Protein AF-A0A151DY92-F1 (afdb_monomer_lite)

Foldseek 3Di:
DDDDPVVVVVVCVVCPVVQCVVQVCVLQVARDAFQDDDPDDDRSVRSLVVLVVVVVVVVDPLPAEDEDEDPDSPRCSSVVSCCVVRVSYNYDYD

Structure (mmCIF, N/CA/C/O backbone):
data_AF-A0A151DY92-F1
#
_entry.id   AF-A0A151DY92-F1
#
loop_
_atom_site.group_PDB
_atom_site.id
_atom_site.type_symbol
_atom_site.label_atom_id
_atom_site.label_alt_id
_atom_site.label_comp_id
_atom_site.label_asym_id
_atom_site.label_entity_id
_atom_site.label_seq_id
_atom_site.pdbx_PDB_ins_code
_atom_site.Cartn_x
_atom_site.Cartn_y
_atom_site.Cartn_z
_atom_site.occupancy
_atom_site.B_iso_or_equiv
_atom_site.auth_seq_id
_atom_site.auth_comp_id
_atom_site.auth_asym_id
_atom_site.auth_atom_id
_atom_site.pdbx_PDB_model_num
ATOM 1 N N . MET A 1 1 ? 5.594 -16.910 -22.116 1.00 44.62 1 MET A N 1
ATOM 2 C CA . MET A 1 1 ? 7.057 -16.785 -21.943 1.00 44.62 1 MET A CA 1
ATOM 3 C C . MET A 1 1 ? 7.302 -16.149 -20.590 1.00 44.62 1 MET A C 1
ATOM 5 O O . MET A 1 1 ? 6.564 -15.232 -20.255 1.00 44.62 1 MET A O 1
ATOM 9 N N . VAL A 1 2 ? 8.284 -16.630 -19.831 1.00 51.75 2 VAL A N 1
ATOM 10 C CA . VAL A 1 2 ? 8.826 -15.908 -18.672 1.00 51.75 2 VAL A CA 1
ATOM 11 C C . VAL A 1 2 ? 10.098 -15.231 -19.182 1.00 51.75 2 VAL A C 1
ATOM 13 O O . VAL A 1 2 ? 10.937 -15.920 -19.757 1.00 51.75 2 VAL A O 1
ATOM 16 N N . GLY A 1 3 ? 10.190 -13.901 -19.084 1.00 65.25 3 GLY A N 1
ATOM 17 C CA . GLY A 1 3 ? 11.428 -13.177 -19.412 1.00 65.25 3 GLY A CA 1
ATOM 18 C C . GLY A 1 3 ? 12.515 -13.494 -18.387 1.00 65.25 3 GLY A C 1
ATOM 19 O O . GLY A 1 3 ? 12.189 -13.932 -17.280 1.00 65.25 3 GLY A O 1
ATOM 20 N N . ASN A 1 4 ? 13.791 -13.300 -18.728 1.00 85.56 4 ASN A N 1
ATOM 21 C CA . ASN A 1 4 ? 14.841 -13.510 -17.731 1.00 85.56 4 ASN A CA 1
ATOM 22 C C . ASN A 1 4 ? 14.837 -12.370 -16.688 1.00 85.56 4 ASN A C 1
ATOM 24 O O . ASN A 1 4 ? 14.133 -11.367 -16.835 1.00 85.56 4 ASN A O 1
ATOM 28 N N . GLU A 1 5 ? 15.605 -12.525 -15.609 1.00 87.25 5 GLU A N 1
ATOM 29 C CA . GLU A 1 5 ? 15.648 -11.526 -14.534 1.00 87.25 5 GLU A CA 1
ATOM 30 C C . GLU A 1 5 ? 16.115 -10.146 -15.034 1.00 87.25 5 GLU A C 1
ATOM 32 O O . GLU A 1 5 ? 15.541 -9.125 -14.653 1.00 87.25 5 GLU A O 1
ATOM 37 N N . GLU A 1 6 ? 17.071 -10.099 -15.967 1.00 88.31 6 GLU A N 1
ATOM 38 C CA . GLU A 1 6 ? 17.520 -8.844 -16.572 1.00 88.31 6 GLU A CA 1
ATOM 39 C C . GLU A 1 6 ? 16.430 -8.161 -17.409 1.00 88.31 6 GLU A C 1
ATOM 41 O O . GLU A 1 6 ? 16.342 -6.937 -17.396 1.00 88.31 6 GLU A O 1
ATOM 46 N N . ASP A 1 7 ? 15.609 -8.913 -18.148 1.00 86.69 7 ASP A N 1
ATOM 47 C CA . ASP A 1 7 ? 14.501 -8.362 -18.940 1.00 86.69 7 ASP A CA 1
ATOM 48 C C . ASP A 1 7 ? 13.463 -7.696 -18.029 1.00 86.69 7 ASP A C 1
ATOM 50 O O . ASP A 1 7 ? 12.952 -6.614 -18.336 1.00 86.69 7 ASP A O 1
ATOM 54 N N . VAL A 1 8 ? 13.191 -8.317 -16.875 1.00 83.50 8 VAL A N 1
ATOM 55 C CA . VAL A 1 8 ? 12.308 -7.773 -15.836 1.00 83.50 8 VAL A CA 1
ATOM 56 C C . VAL A 1 8 ? 12.913 -6.508 -15.217 1.00 83.50 8 VAL A C 1
ATOM 58 O O . VAL A 1 8 ? 12.208 -5.503 -15.098 1.00 83.50 8 VAL A O 1
ATOM 61 N N . ILE A 1 9 ? 14.211 -6.508 -14.891 1.00 86.81 9 ILE A N 1
ATOM 62 C CA . ILE A 1 9 ? 14.926 -5.324 -14.379 1.00 86.81 9 ILE A CA 1
ATOM 63 C C . ILE A 1 9 ? 14.874 -4.177 -15.401 1.00 86.81 9 ILE A C 1
ATOM 65 O O . ILE A 1 9 ? 14.369 -3.100 -15.082 1.00 86.81 9 ILE A O 1
ATOM 69 N N .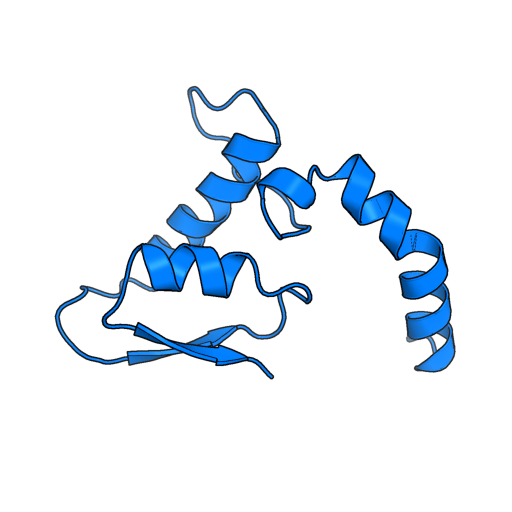 LYS A 1 10 ? 15.295 -4.419 -16.650 1.00 87.12 10 LYS A N 1
ATOM 70 C CA . LYS A 1 10 ? 15.317 -3.424 -17.741 1.00 87.12 10 LYS A CA 1
ATOM 71 C C . LYS A 1 10 ? 13.925 -2.860 -18.037 1.00 87.12 10 LYS A C 1
ATOM 73 O O . LYS A 1 10 ? 13.794 -1.669 -18.329 1.00 87.12 10 LYS A O 1
ATOM 78 N N . TYR A 1 11 ? 12.878 -3.689 -17.958 1.00 83.31 11 TYR A N 1
ATOM 79 C CA . TYR A 1 11 ? 11.491 -3.232 -18.064 1.00 83.31 11 TYR A CA 1
ATOM 80 C C . TYR A 1 11 ? 11.129 -2.273 -16.925 1.00 83.31 11 TYR A C 1
ATOM 82 O O . TYR A 1 11 ? 10.645 -1.166 -17.189 1.00 83.31 11 TYR A O 1
ATOM 90 N N . TYR A 1 12 ? 11.386 -2.668 -15.673 1.00 81.81 12 TYR A N 1
ATOM 91 C CA . TYR A 1 12 ? 11.047 -1.845 -14.518 1.00 81.81 12 TYR A CA 1
ATOM 92 C C . TYR A 1 12 ? 11.833 -0.536 -14.498 1.00 81.81 12 TYR A C 1
ATOM 94 O O . TYR A 1 12 ? 11.192 0.505 -14.405 1.00 81.81 12 TYR A O 1
ATOM 102 N N . GLU A 1 13 ? 13.161 -0.546 -14.646 1.00 84.94 13 GLU A N 1
ATOM 103 C CA . GLU A 1 13 ? 13.989 0.673 -14.651 1.00 84.94 13 GLU A CA 1
ATOM 104 C C . GLU A 1 13 ? 13.514 1.685 -15.702 1.00 84.94 13 GLU A C 1
ATOM 106 O O . GLU A 1 13 ? 13.262 2.850 -15.388 1.00 84.94 13 GLU A O 1
ATOM 111 N N . ARG A 1 14 ? 13.294 1.230 -16.943 1.00 85.50 14 ARG A N 1
ATOM 112 C CA . ARG A 1 14 ? 12.845 2.084 -18.055 1.00 85.50 14 ARG A CA 1
ATOM 113 C C . ARG A 1 14 ? 11.4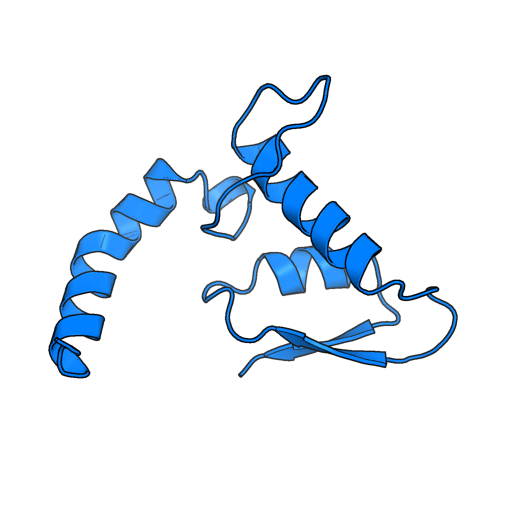55 2.689 -17.831 1.00 85.50 14 ARG A C 1
ATOM 115 O O . ARG A 1 14 ? 11.156 3.756 -18.377 1.00 85.50 14 ARG A O 1
ATOM 122 N N . PHE A 1 15 ? 10.593 2.010 -17.076 1.00 82.44 15 PHE A N 1
ATOM 123 C CA . PHE A 1 15 ? 9.222 2.446 -16.814 1.00 82.44 15 PHE A CA 1
ATOM 124 C C . PHE A 1 15 ? 9.056 3.161 -15.459 1.00 82.44 15 PHE A C 1
ATOM 126 O O . PHE A 1 15 ? 8.059 3.859 -15.275 1.00 82.44 15 PHE A O 1
ATOM 133 N N . TRP A 1 16 ? 10.013 3.041 -14.529 1.00 82.81 16 TRP A N 1
ATOM 134 C CA . TRP A 1 16 ? 9.802 3.326 -13.103 1.00 82.81 16 TRP A CA 1
ATOM 135 C C . TRP A 1 16 ? 9.360 4.759 -12.808 1.00 82.81 16 TRP A C 1
ATOM 137 O O . TRP A 1 16 ? 8.245 4.965 -12.334 1.00 82.81 16 TRP A O 1
ATOM 147 N N . THR A 1 17 ? 10.182 5.742 -13.178 1.00 82.12 17 THR A N 1
ATOM 148 C CA . THR A 1 17 ? 9.918 7.172 -12.936 1.00 82.12 17 THR A CA 1
ATOM 149 C C . THR A 1 17 ? 8.663 7.662 -13.658 1.00 82.12 17 THR A C 1
ATOM 151 O O . THR A 1 17 ? 7.990 8.588 -13.210 1.00 82.12 17 THR A O 1
ATOM 154 N N . ARG A 1 18 ? 8.301 7.017 -14.779 1.00 83.75 18 ARG A N 1
ATOM 155 C CA . ARG A 1 18 ? 7.036 7.293 -15.470 1.00 83.75 18 ARG A CA 1
ATOM 156 C C . ARG A 1 18 ? 5.873 6.748 -14.652 1.00 83.75 18 ARG A C 1
ATOM 158 O O . ARG A 1 18 ? 4.935 7.491 -14.401 1.00 83.75 18 ARG A O 1
ATOM 165 N N . ALA A 1 19 ? 5.936 5.498 -14.201 1.00 80.94 19 ALA A N 1
ATOM 166 C CA . ALA A 1 19 ? 4.901 4.927 -13.350 1.00 80.94 19 ALA A CA 1
ATOM 167 C C . ALA A 1 19 ? 4.689 5.771 -12.080 1.00 80.94 19 ALA A C 1
ATOM 169 O O . ALA A 1 19 ? 3.550 6.078 -11.753 1.00 80.94 19 ALA A O 1
ATOM 170 N N . GLU A 1 20 ? 5.759 6.214 -11.413 1.00 84.00 20 GLU A N 1
ATOM 171 C CA . GLU A 1 20 ? 5.663 7.058 -10.211 1.00 84.00 20 GLU A CA 1
ATOM 172 C C . GLU A 1 20 ? 4.886 8.360 -10.472 1.00 84.00 20 GLU A C 1
ATOM 174 O O . GLU A 1 20 ? 3.964 8.683 -9.723 1.00 84.00 20 GLU A O 1
ATOM 179 N N . PHE A 1 21 ? 5.182 9.051 -11.578 1.00 84.75 21 PHE A N 1
ATOM 180 C CA . PHE A 1 21 ? 4.466 10.262 -11.990 1.00 84.75 21 PHE A CA 1
ATOM 181 C C . PHE A 1 21 ? 3.008 9.994 -12.406 1.00 84.75 21 PHE A C 1
ATOM 183 O O . PHE A 1 21 ? 2.089 10.653 -11.925 1.00 84.75 21 PHE A O 1
ATOM 190 N N . TRP A 1 22 ? 2.775 9.017 -13.290 1.00 85.00 22 TRP A N 1
ATOM 191 C CA . TRP A 1 22 ? 1.443 8.723 -13.843 1.00 85.00 22 TRP A CA 1
ATOM 192 C C . TRP A 1 22 ? 0.462 8.139 -12.809 1.00 85.00 22 TRP A C 1
ATOM 194 O O . TRP A 1 22 ? -0.744 8.185 -13.042 1.00 85.00 22 TRP A O 1
ATOM 204 N N . TRP A 1 23 ? 0.955 7.598 -11.689 1.00 85.38 23 TRP A N 1
ATOM 205 C CA . TRP A 1 23 ? 0.138 6.984 -10.633 1.00 85.38 23 TRP A CA 1
ATOM 206 C C . TRP A 1 23 ? 0.049 7.812 -9.341 1.00 85.38 23 TRP A C 1
ATOM 208 O O . TRP A 1 23 ? -0.499 7.312 -8.360 1.00 85.38 23 TRP A O 1
ATOM 218 N N . GLU A 1 24 ? 0.536 9.060 -9.337 1.00 87.44 24 GLU A N 1
ATOM 219 C CA . GLU A 1 24 ? 0.566 9.945 -8.156 1.00 87.44 24 GLU A CA 1
ATOM 220 C C . GLU A 1 24 ? 1.292 9.318 -6.944 1.00 87.44 24 GLU A C 1
ATOM 222 O O . GLU A 1 2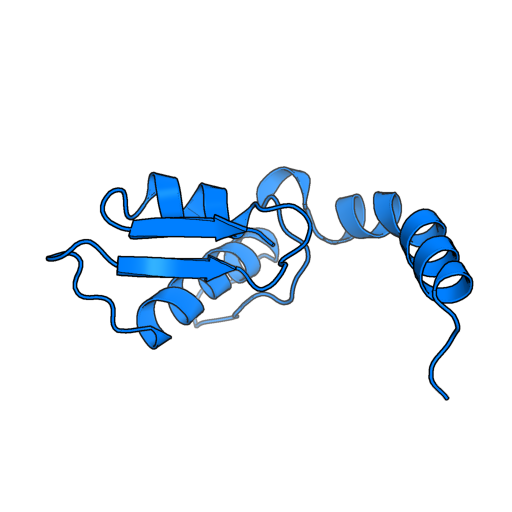4 ? 0.863 9.459 -5.794 1.00 87.44 24 GLU A O 1
ATOM 227 N N . ALA A 1 25 ? 2.393 8.596 -7.193 1.00 82.75 25 ALA A N 1
ATOM 228 C CA . ALA A 1 25 ? 3.129 7.864 -6.157 1.00 82.75 25 ALA A CA 1
ATOM 229 C C . ALA A 1 25 ? 3.756 8.784 -5.089 1.00 82.75 25 ALA A C 1
ATOM 231 O O . ALA A 1 25 ? 4.042 8.334 -3.983 1.00 82.75 25 ALA A O 1
ATOM 232 N N . ASP A 1 26 ? 3.908 10.076 -5.386 1.00 83.06 26 ASP A N 1
ATOM 233 C CA . ASP A 1 26 ? 4.268 11.135 -4.438 1.00 83.06 26 ASP A CA 1
ATOM 234 C C . ASP A 1 26 ? 3.200 11.361 -3.347 1.00 83.06 26 ASP A C 1
ATOM 236 O O . ASP A 1 26 ? 3.529 11.794 -2.243 1.00 83.06 26 ASP A O 1
ATOM 240 N N . LYS A 1 27 ? 1.931 11.037 -3.634 1.00 84.81 27 LYS A N 1
ATOM 241 C CA . LYS A 1 27 ? 0.764 11.271 -2.756 1.00 84.81 27 LYS A CA 1
ATOM 242 C C . LYS A 1 27 ? 0.253 9.993 -2.100 1.00 84.81 27 LYS A C 1
ATOM 244 O O . LYS A 1 27 ? -0.339 10.048 -1.024 1.00 84.81 27 LYS A O 1
ATOM 249 N N . THR A 1 28 ? 0.445 8.851 -2.757 1.00 82.62 28 THR A N 1
ATOM 250 C CA . THR A 1 28 ? -0.032 7.531 -2.309 1.00 82.62 28 THR A CA 1
ATOM 251 C C . THR A 1 28 ? 1.071 6.665 -1.700 1.00 82.62 28 THR A C 1
ATOM 253 O O . THR A 1 28 ? 0.771 5.724 -0.969 1.00 82.62 28 THR A O 1
ATOM 256 N N . LEU A 1 29 ? 2.340 6.957 -2.020 1.00 77.06 29 LEU A N 1
ATOM 257 C CA . LEU A 1 29 ? 3.517 6.118 -1.766 1.00 77.06 29 LEU A CA 1
ATOM 258 C C . LEU A 1 29 ? 3.457 4.714 -2.414 1.00 77.06 29 LEU A C 1
ATOM 260 O O . LEU A 1 29 ? 4.294 3.858 -2.110 1.00 77.06 29 LEU A O 1
ATOM 264 N N . THR A 1 30 ? 2.509 4.458 -3.328 1.00 77.69 30 THR A N 1
ATOM 265 C CA . THR A 1 30 ? 2.336 3.165 -4.016 1.00 77.69 30 THR A CA 1
ATOM 266 C C . THR A 1 30 ? 1.869 3.272 -5.465 1.00 77.69 30 THR A C 1
ATOM 268 O O . THR A 1 30 ? 1.329 4.279 -5.916 1.00 77.69 30 THR A O 1
ATOM 271 N N . ILE A 1 31 ? 2.071 2.174 -6.203 1.00 82.06 31 ILE A N 1
ATOM 272 C CA . ILE A 1 31 ? 1.637 2.000 -7.591 1.00 82.06 31 ILE A CA 1
ATOM 273 C C . ILE A 1 31 ? 0.823 0.709 -7.686 1.00 82.06 31 ILE A C 1
ATOM 275 O O . ILE A 1 31 ? 1.369 -0.378 -7.869 1.00 82.06 31 ILE A O 1
ATOM 279 N N . HIS A 1 32 ? -0.491 0.834 -7.527 1.00 84.06 32 HIS A N 1
ATOM 280 C CA . HIS A 1 32 ? -1.469 -0.221 -7.780 1.00 84.06 32 HIS A CA 1
ATOM 281 C C . HIS A 1 32 ? -2.829 0.390 -8.121 1.00 84.06 32 HIS A C 1
ATOM 283 O O . HIS A 1 32 ? -3.064 1.582 -7.918 1.00 84.06 32 HIS A O 1
ATOM 289 N N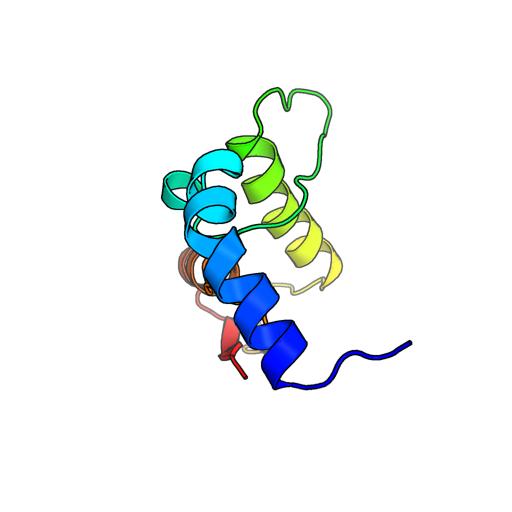 . LEU A 1 33 ? -3.741 -0.440 -8.632 1.00 87.62 33 LEU A N 1
ATOM 290 C CA . LEU A 1 33 ? -5.125 -0.044 -8.888 1.00 87.62 33 LEU A CA 1
ATOM 291 C C . LEU A 1 33 ? -5.805 0.441 -7.599 1.00 87.62 33 LEU A C 1
ATOM 293 O O . LEU A 1 33 ? -5.602 -0.117 -6.519 1.00 87.62 33 LEU A O 1
ATOM 297 N N . GLY A 1 34 ? -6.613 1.491 -7.737 1.00 90.12 34 GLY A N 1
ATOM 298 C CA . GLY A 1 34 ? -7.457 2.010 -6.668 1.00 90.12 34 GLY A CA 1
ATOM 299 C C . GLY A 1 34 ? -8.832 1.344 -6.629 1.00 90.12 34 GLY A C 1
ATOM 300 O O . GLY A 1 34 ? -9.332 0.876 -7.651 1.00 90.12 34 GLY A O 1
ATOM 301 N N . TYR A 1 35 ? -9.456 1.329 -5.452 1.00 93.75 35 TYR A N 1
ATOM 302 C CA . TYR A 1 35 ? -10.820 0.845 -5.254 1.00 93.75 35 TYR A CA 1
ATOM 303 C C . TYR A 1 35 ? -11.801 2.023 -5.358 1.00 93.75 35 TYR A C 1
ATOM 305 O O . TYR A 1 35 ? -11.648 3.029 -4.664 1.00 93.75 35 TYR A O 1
ATOM 313 N N . TYR A 1 36 ? -12.792 1.929 -6.246 1.00 95.38 36 TYR A N 1
ATOM 314 C CA . TYR A 1 36 ? -13.676 3.045 -6.605 1.00 95.38 36 TYR A CA 1
ATOM 315 C C . TYR A 1 36 ? -15.103 2.845 -6.084 1.00 95.38 36 TYR A C 1
ATOM 317 O O . TYR A 1 36 ? -15.976 2.344 -6.787 1.00 95.38 36 TYR A O 1
ATOM 325 N N . ASP A 1 37 ? -15.339 3.298 -4.855 1.00 93.75 37 ASP A N 1
ATOM 326 C CA . ASP A 1 37 ? -16.656 3.285 -4.214 1.00 93.75 37 ASP A CA 1
ATOM 327 C C . ASP A 1 37 ? -17.533 4.507 -4.544 1.00 93.75 37 ASP A C 1
ATOM 329 O O . ASP A 1 37 ? -17.092 5.520 -5.104 1.00 93.75 37 ASP A O 1
ATOM 333 N N . LYS A 1 38 ? -18.812 4.438 -4.147 1.00 94.69 38 LYS A N 1
ATOM 334 C CA . LYS A 1 38 ? -19.781 5.536 -4.287 1.00 94.69 38 LYS A CA 1
ATOM 335 C C . LYS A 1 38 ? -19.295 6.800 -3.559 1.00 94.69 38 LYS A C 1
ATOM 337 O O . LYS A 1 38 ? -19.370 6.900 -2.341 1.00 94.69 38 LYS A O 1
ATOM 342 N N . GLY A 1 39 ? -18.859 7.793 -4.334 1.00 93.06 39 GLY A N 1
ATOM 343 C CA . GLY A 1 39 ? -18.329 9.074 -3.842 1.00 93.06 39 GLY A CA 1
ATOM 344 C C . GLY A 1 39 ? -16.831 9.264 -4.100 1.00 93.06 39 GLY A C 1
ATOM 345 O O . GLY A 1 39 ? -16.352 10.398 -4.084 1.00 93.06 39 GLY A O 1
ATOM 346 N N . ILE A 1 40 ? -16.096 8.198 -4.431 1.00 95.06 40 ILE A N 1
ATOM 347 C CA . ILE A 1 40 ? -14.697 8.295 -4.858 1.00 95.06 40 ILE A CA 1
ATOM 348 C C . ILE A 1 40 ? -14.647 8.805 -6.305 1.00 95.06 40 ILE A C 1
ATOM 350 O O . ILE A 1 40 ? -15.393 8.352 -7.179 1.00 95.06 40 ILE A O 1
ATOM 354 N N . ARG A 1 41 ? -13.811 9.824 -6.540 1.00 93.94 41 ARG A N 1
ATOM 355 C CA . ARG A 1 41 ? -13.731 10.583 -7.805 1.00 93.94 41 ARG A CA 1
ATOM 356 C C . ARG A 1 41 ? -12.312 10.997 -8.215 1.00 93.94 41 ARG A C 1
ATOM 358 O O . ARG A 1 41 ? -12.161 11.672 -9.223 1.00 93.94 41 ARG A O 1
ATOM 365 N N . SER A 1 42 ? -11.281 10.605 -7.465 1.00 93.31 42 SER A N 1
ATOM 366 C CA . SER A 1 42 ? -9.880 10.853 -7.824 1.00 93.31 42 SER A CA 1
ATOM 367 C C . SER A 1 42 ? -9.019 9.617 -7.578 1.00 93.31 42 SER A C 1
ATOM 369 O O . SER A 1 42 ? -9.299 8.833 -6.668 1.00 93.31 42 SER A O 1
ATOM 371 N N . HIS A 1 43 ? -7.968 9.473 -8.387 1.00 91.00 43 HIS A N 1
ATOM 372 C CA . HIS A 1 43 ? -7.054 8.332 -8.370 1.00 91.00 43 HIS A CA 1
ATOM 373 C C . HIS A 1 43 ? -6.379 8.149 -7.008 1.00 91.00 43 HIS A C 1
ATOM 375 O O . HIS A 1 43 ? -6.618 7.129 -6.365 1.00 91.00 43 HIS A O 1
ATOM 381 N N . THR A 1 44 ? -5.681 9.171 -6.492 1.00 90.81 44 THR A N 1
ATOM 382 C CA . THR A 1 44 ? -5.119 9.168 -5.123 1.00 90.81 44 THR A CA 1
ATOM 383 C C . THR A 1 44 ? -6.103 8.654 -4.055 1.00 90.81 44 THR A C 1
ATOM 385 O O . THR A 1 44 ? -5.731 7.833 -3.218 1.00 90.81 44 THR A O 1
ATOM 388 N N . LYS A 1 45 ? -7.381 9.076 -4.080 1.00 91.44 45 LYS A N 1
ATOM 389 C CA . LYS A 1 45 ? -8.385 8.614 -3.098 1.00 91.44 45 LYS A CA 1
ATOM 390 C C . LYS A 1 45 ? -8.739 7.138 -3.272 1.00 91.44 45 LYS A C 1
ATOM 392 O O . LYS A 1 45 ? -8.893 6.443 -2.275 1.00 91.44 45 LYS A O 1
ATOM 397 N N . ALA A 1 46 ? -8.856 6.661 -4.509 1.00 93.62 46 ALA A N 1
ATOM 398 C CA . ALA A 1 46 ? -9.124 5.255 -4.790 1.00 93.62 46 ALA A CA 1
ATOM 399 C C . ALA A 1 46 ? -7.944 4.354 -4.386 1.00 93.62 46 ALA A C 1
ATOM 401 O O . ALA A 1 46 ? -8.157 3.275 -3.835 1.00 93.62 46 ALA A O 1
ATOM 402 N N . VAL A 1 47 ? -6.702 4.791 -4.628 1.00 90.81 47 VAL A N 1
ATOM 403 C CA . VAL A 1 47 ? -5.488 4.055 -4.229 1.00 90.81 47 VAL A CA 1
ATOM 404 C C . VAL A 1 47 ? -5.406 3.930 -2.709 1.00 90.81 47 VAL A C 1
ATOM 406 O O . VAL A 1 47 ? -5.260 2.820 -2.207 1.00 90.81 47 VAL A O 1
ATOM 409 N N . LEU A 1 48 ? -5.603 5.023 -1.965 1.00 88.25 48 LEU A N 1
ATOM 410 C CA . LEU A 1 48 ? -5.613 4.978 -0.498 1.00 88.25 48 LEU A CA 1
ATOM 411 C C . LEU A 1 48 ? -6.786 4.145 0.059 1.00 88.25 48 LEU A C 1
ATOM 413 O O . LEU A 1 48 ? -6.609 3.425 1.037 1.00 88.25 48 LEU A O 1
ATOM 417 N N . HIS A 1 49 ? -7.962 4.177 -0.578 1.00 91.19 49 HIS A N 1
ATOM 418 C CA . HIS A 1 49 ? -9.118 3.356 -0.178 1.00 91.19 49 HIS A CA 1
ATOM 419 C C . HIS A 1 49 ? -8.912 1.854 -0.432 1.00 91.19 49 HIS A C 1
ATOM 421 O O . HIS A 1 49 ? -9.384 1.032 0.349 1.00 91.19 49 HIS A O 1
ATOM 427 N N . MET A 1 50 ? -8.142 1.468 -1.460 1.00 90.81 50 MET A N 1
ATOM 428 C CA . MET A 1 50 ? -7.760 0.062 -1.677 1.00 90.81 50 MET A CA 1
ATOM 429 C C . MET A 1 50 ? -7.029 -0.525 -0.459 1.00 90.81 50 MET A C 1
ATOM 431 O O . MET A 1 50 ? -7.230 -1.693 -0.132 1.00 90.81 50 MET A O 1
ATOM 435 N N . ASN A 1 51 ? -6.236 0.283 0.250 1.00 85.62 51 ASN A N 1
ATOM 436 C CA . ASN A 1 51 ? -5.503 -0.156 1.440 1.00 85.62 51 ASN A CA 1
ATOM 437 C C . ASN A 1 51 ? -6.452 -0.475 2.601 1.00 85.62 51 ASN A C 1
ATOM 439 O O . ASN A 1 51 ? -6.259 -1.469 3.301 1.00 85.62 51 ASN A O 1
ATOM 443 N N . ASP A 1 52 ? -7.512 0.319 2.759 1.00 87.12 52 ASP A N 1
ATOM 444 C CA . ASP A 1 52 ? -8.558 0.088 3.758 1.00 87.12 52 ASP A CA 1
ATOM 445 C C . ASP A 1 52 ? -9.415 -1.134 3.426 1.00 87.12 52 ASP A C 1
ATOM 447 O O . ASP A 1 52 ? -9.734 -1.917 4.320 1.00 87.12 52 ASP A O 1
ATOM 451 N N . VAL A 1 53 ? -9.747 -1.343 2.149 1.00 90.25 53 VAL A N 1
ATOM 452 C CA . VAL A 1 53 ? -10.461 -2.546 1.696 1.00 90.25 53 VAL A CA 1
ATOM 453 C C . VAL A 1 53 ? -9.603 -3.797 1.918 1.00 90.25 53 VAL A C 1
ATOM 455 O O . VAL A 1 53 ? -10.079 -4.771 2.503 1.00 90.25 53 VAL A O 1
ATOM 458 N N . ALA A 1 54 ? -8.325 -3.766 1.530 1.00 86.44 54 ALA A N 1
ATOM 459 C CA . ALA A 1 54 ? -7.387 -4.861 1.774 1.00 86.44 54 ALA A CA 1
ATOM 460 C C . ALA A 1 54 ? -7.249 -5.170 3.275 1.00 86.44 54 ALA A C 1
ATOM 462 O O . ALA A 1 54 ? -7.281 -6.336 3.669 1.00 86.44 54 ALA A O 1
ATOM 463 N N . TRP A 1 55 ? -7.180 -4.141 4.123 1.00 83.88 55 TRP A N 1
ATOM 464 C CA . TRP A 1 55 ? -7.134 -4.301 5.575 1.00 83.88 55 TRP A CA 1
ATOM 465 C C . TRP A 1 55 ? -8.400 -4.938 6.157 1.00 83.88 55 TRP A C 1
ATOM 467 O O . TRP A 1 55 ? -8.322 -5.878 6.951 1.00 83.88 55 TRP A O 1
ATOM 477 N N . GLN A 1 56 ? -9.579 -4.473 5.739 1.00 86.75 56 GLN A N 1
ATOM 478 C CA . GLN A 1 56 ? -10.863 -5.032 6.178 1.00 86.75 56 GLN A CA 1
ATOM 479 C C . GLN A 1 56 ? -10.995 -6.517 5.803 1.00 86.75 56 GLN A C 1
ATOM 481 O O . GLN A 1 56 ? -11.522 -7.307 6.590 1.00 86.75 56 GLN A O 1
ATOM 486 N N . LEU A 1 57 ? -10.458 -6.924 4.647 1.00 88.56 57 LEU A N 1
ATOM 487 C CA . LEU A 1 57 ? -10.436 -8.322 4.207 1.00 88.56 57 LEU A CA 1
ATOM 488 C C . LEU A 1 57 ? -9.534 -9.223 5.071 1.00 88.56 57 LEU A C 1
ATOM 490 O O . LEU A 1 57 ? -9.851 -10.405 5.217 1.00 88.56 57 LEU A O 1
ATOM 494 N N . LEU A 1 58 ? -8.483 -8.685 5.708 1.00 84.19 58 LEU A N 1
ATOM 495 C CA . LEU A 1 58 ? -7.675 -9.418 6.700 1.00 84.19 58 LEU A CA 1
ATO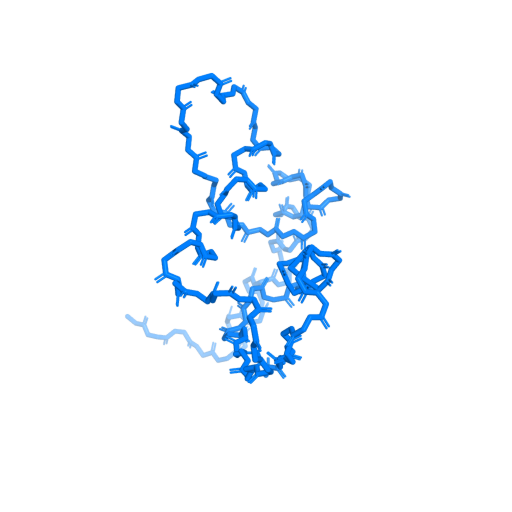M 496 C C . LEU A 1 58 ? -8.439 -9.700 8.007 1.00 84.19 58 LEU A C 1
ATOM 498 O O . LEU A 1 58 ? -8.015 -10.555 8.783 1.00 84.19 58 LEU A O 1
ATOM 502 N N . LYS A 1 59 ? -9.551 -8.992 8.268 1.00 83.56 59 LYS A N 1
ATOM 503 C CA . LYS A 1 59 ? -10.391 -9.115 9.480 1.00 83.56 59 LYS A CA 1
ATOM 504 C C . LYS A 1 59 ? -9.620 -8.965 10.803 1.00 83.56 59 LYS A C 1
ATOM 506 O O . LYS A 1 59 ? -10.050 -9.476 11.837 1.00 83.56 59 LYS A O 1
ATOM 511 N N . PHE A 1 60 ? -8.489 -8.263 10.779 1.00 79.94 60 PHE A N 1
ATOM 512 C CA . PHE A 1 60 ? -7.671 -8.016 11.962 1.00 79.94 60 PHE A CA 1
ATOM 513 C C . PHE A 1 60 ? -8.405 -7.083 12.936 1.00 79.94 60 PHE A C 1
ATOM 515 O O . PHE A 1 60 ? -8.771 -5.962 12.585 1.00 79.94 60 PHE A O 1
ATOM 522 N N . ASP A 1 61 ? -8.629 -7.549 14.168 1.00 75.00 61 ASP A N 1
ATOM 523 C CA . ASP A 1 61 ? -9.523 -6.888 15.127 1.00 75.00 61 ASP A CA 1
ATOM 524 C C . ASP A 1 61 ? -8.861 -5.789 15.975 1.00 75.00 61 ASP A C 1
ATOM 526 O O . ASP A 1 61 ? -9.538 -5.147 16.780 1.00 75.00 61 ASP A O 1
ATOM 530 N N . GLY A 1 62 ? -7.551 -5.578 15.813 1.00 73.94 62 GLY A N 1
ATOM 531 C CA . GLY A 1 62 ? -6.785 -4.574 16.549 1.00 73.94 62 GLY A CA 1
ATOM 532 C C . GLY A 1 62 ? -6.467 -4.923 18.005 1.00 73.94 62 GLY A C 1
ATOM 533 O O . GLY A 1 62 ? -5.879 -4.089 18.685 1.00 73.94 62 GLY A O 1
ATOM 534 N N . LYS A 1 63 ? -6.829 -6.110 18.517 1.00 73.50 63 LYS A N 1
ATOM 535 C CA . LYS A 1 63 ? -6.722 -6.424 19.961 1.00 73.50 63 LYS A CA 1
ATOM 536 C C . LYS A 1 63 ? -5.503 -7.258 20.348 1.00 73.50 63 LYS A C 1
ATOM 538 O O . LYS A 1 63 ? -5.281 -7.502 21.533 1.00 73.50 63 LYS A O 1
ATOM 543 N N . LYS A 1 64 ? -4.735 -7.743 19.372 1.00 76.31 64 LYS A N 1
ATOM 544 C CA . LYS A 1 64 ? -3.543 -8.580 19.571 1.00 76.31 64 LYS A CA 1
ATOM 545 C C . LYS A 1 64 ? -2.478 -8.218 18.545 1.00 76.31 64 LYS A C 1
ATOM 547 O O . LYS A 1 64 ? -2.815 -7.835 17.431 1.00 76.31 64 LYS A O 1
ATOM 552 N N . HIS A 1 65 ? -1.209 -8.412 18.893 1.00 76.00 65 HIS A N 1
ATOM 553 C CA . HIS A 1 65 ? -0.132 -8.344 17.909 1.00 76.00 65 HIS A CA 1
ATOM 554 C C . HIS A 1 65 ? -0.306 -9.443 16.855 1.00 76.00 65 HIS A C 1
ATOM 556 O O . HIS A 1 65 ? -0.517 -10.609 17.193 1.00 76.00 65 HIS A O 1
ATOM 562 N N . CYS A 1 66 ? -0.196 -9.072 15.582 1.00 76.25 66 CYS A N 1
ATOM 563 C CA . CYS A 1 66 ? -0.159 -9.993 14.450 1.00 76.25 66 CYS A CA 1
ATOM 564 C C . CYS A 1 66 ? 1.024 -9.625 13.554 1.00 76.25 66 CYS A C 1
ATOM 566 O O . CYS A 1 66 ? 1.297 -8.440 13.352 1.00 76.25 66 CYS A O 1
ATOM 568 N N . GLN A 1 67 ? 1.720 -10.636 13.037 1.00 79.56 67 GLN A N 1
ATOM 569 C CA . GLN A 1 67 ? 2.740 -10.463 12.008 1.00 79.56 67 GLN A CA 1
ATOM 570 C C . GLN A 1 67 ? 2.059 -10.457 10.640 1.00 79.56 67 GLN A C 1
ATOM 572 O O . GLN A 1 67 ? 1.407 -11.432 10.270 1.00 79.56 67 GLN A O 1
ATOM 577 N N . ILE A 1 68 ? 2.205 -9.362 9.897 1.00 76.94 68 ILE A N 1
ATOM 578 C CA . ILE A 1 68 ? 1.607 -9.188 8.570 1.00 76.94 68 ILE A CA 1
ATOM 579 C C . ILE A 1 68 ? 2.733 -9.044 7.549 1.00 76.94 68 ILE A C 1
ATOM 581 O O . ILE A 1 68 ? 3.614 -8.200 7.700 1.00 76.94 68 ILE A O 1
ATOM 585 N N . LEU A 1 69 ? 2.696 -9.875 6.510 1.00 79.12 69 LEU A N 1
ATOM 586 C CA . LEU A 1 69 ? 3.650 -9.864 5.407 1.00 79.12 69 LEU A CA 1
ATOM 587 C C . LEU A 1 69 ? 3.100 -9.038 4.236 1.00 79.12 69 LEU A C 1
ATOM 589 O O . LEU A 1 69 ? 2.126 -9.445 3.603 1.00 79.12 69 LEU A O 1
ATOM 593 N N . ASP A 1 70 ? 3.758 -7.928 3.898 1.00 74.94 70 ASP A N 1
ATOM 594 C CA . ASP A 1 70 ? 3.632 -7.335 2.563 1.00 74.94 70 ASP A CA 1
ATOM 595 C C . ASP A 1 70 ? 4.509 -8.142 1.599 1.00 74.94 70 ASP A C 1
ATOM 597 O O . ASP A 1 70 ? 5.739 -8.027 1.595 1.00 74.94 70 ASP A O 1
ATOM 601 N N . ALA A 1 71 ? 3.863 -8.953 0.759 1.00 69.31 71 ALA A N 1
ATOM 602 C CA . ALA A 1 71 ? 4.487 -9.713 -0.323 1.00 69.31 71 ALA A CA 1
ATOM 603 C C . ALA A 1 71 ? 4.864 -8.823 -1.537 1.00 69.31 71 ALA A C 1
ATOM 605 O O . ALA A 1 71 ? 4.663 -9.203 -2.689 1.00 69.31 71 ALA A O 1
ATOM 606 N N . ARG A 1 72 ? 5.451 -7.652 -1.246 1.00 64.50 72 ARG A N 1
ATOM 607 C CA . ARG A 1 72 ? 5.969 -6.596 -2.134 1.00 64.50 72 ARG A CA 1
ATOM 608 C C . ARG A 1 72 ? 4.929 -5.763 -2.900 1.00 64.50 72 ARG A C 1
ATOM 610 O O . ARG A 1 72 ? 4.796 -5.890 -4.115 1.00 64.50 72 ARG A O 1
ATOM 617 N N . CYS A 1 73 ? 4.454 -4.674 -2.286 1.00 57.28 73 CYS A N 1
ATOM 618 C CA . CYS A 1 73 ? 3.961 -3.480 -3.006 1.00 57.28 73 CYS A CA 1
ATOM 619 C C . CYS A 1 73 ? 5.100 -2.599 -3.612 1.00 57.28 73 CYS A C 1
ATOM 621 O O . CYS A 1 73 ? 4.913 -1.419 -3.925 1.00 57.28 73 CYS A O 1
ATOM 623 N N . ARG A 1 74 ? 6.313 -3.165 -3.730 1.00 62.78 74 ARG A N 1
ATOM 624 C CA . ARG A 1 74 ? 7.636 -2.559 -4.008 1.00 62.78 74 ARG A CA 1
ATOM 625 C C . ARG A 1 74 ? 8.035 -1.375 -3.118 1.00 62.78 74 ARG A C 1
ATOM 627 O O . ARG A 1 74 ? 9.015 -1.495 -2.386 1.00 62.78 74 ARG A O 1
ATOM 634 N N . ALA A 1 75 ? 7.338 -0.242 -3.205 1.00 60.56 75 ALA A N 1
ATOM 635 C CA . ALA A 1 75 ? 7.716 1.029 -2.573 1.00 60.56 75 ALA A CA 1
ATOM 636 C C . ALA A 1 75 ? 7.524 1.048 -1.043 1.00 60.56 75 ALA A C 1
ATOM 638 O O . ALA A 1 75 ? 8.229 1.767 -0.345 1.00 60.56 75 ALA A O 1
ATOM 639 N N . GLY A 1 76 ? 6.604 0.233 -0.516 1.00 63.84 76 GLY A N 1
ATOM 640 C CA . GLY A 1 76 ? 6.301 0.156 0.916 1.00 63.84 76 GLY A CA 1
ATOM 641 C C . GLY A 1 76 ? 5.299 1.198 1.428 1.00 63.84 76 GLY A C 1
ATOM 642 O O . GLY A 1 76 ? 5.044 1.236 2.628 1.00 63.84 76 GLY A O 1
ATOM 643 N N . GLY A 1 77 ? 4.681 2.010 0.563 1.00 66.19 77 GLY A N 1
ATOM 644 C CA . GLY A 1 77 ? 3.658 2.976 0.979 1.00 66.19 77 GLY A CA 1
ATOM 645 C C . GLY A 1 77 ? 2.486 2.361 1.745 1.00 66.19 77 GLY A C 1
ATOM 646 O O . GLY A 1 77 ? 2.034 2.942 2.726 1.00 66.19 77 GLY A O 1
ATOM 647 N N . ASN A 1 78 ? 2.061 1.144 1.386 1.00 68.31 78 ASN A N 1
ATOM 648 C CA . ASN A 1 78 ? 0.990 0.447 2.104 1.00 68.31 78 ASN A CA 1
ATOM 649 C C . ASN A 1 78 ? 1.430 0.013 3.508 1.00 68.31 78 ASN A C 1
ATOM 651 O O . ASN A 1 78 ? 0.648 0.140 4.445 1.00 68.31 78 ASN A O 1
ATOM 655 N N . LEU A 1 79 ? 2.688 -0.409 3.686 1.00 73.50 79 LEU A N 1
ATOM 656 C CA . LEU A 1 79 ? 3.264 -0.662 5.012 1.00 73.50 79 LEU A CA 1
ATOM 657 C C . LEU A 1 79 ? 3.275 0.618 5.859 1.00 73.50 79 LEU A C 1
ATOM 659 O O . LEU A 1 79 ? 2.865 0.586 7.013 1.00 73.50 79 LEU A O 1
ATOM 663 N N . ILE A 1 80 ? 3.696 1.752 5.287 1.00 74.31 80 ILE A N 1
ATOM 664 C CA . ILE A 1 80 ? 3.753 3.045 5.992 1.00 74.31 80 ILE A CA 1
ATOM 665 C C . ILE A 1 80 ? 2.343 3.515 6.384 1.00 74.31 80 ILE A C 1
ATOM 667 O O . ILE A 1 80 ? 2.109 3.861 7.542 1.00 74.31 80 ILE A O 1
ATOM 671 N N . TYR A 1 81 ? 1.396 3.471 5.444 1.00 77.50 81 TYR A N 1
ATOM 672 C CA . TYR A 1 81 ? -0.005 3.835 5.657 1.00 77.50 81 TYR A CA 1
ATOM 673 C C . TYR A 1 81 ? -0.659 2.981 6.754 1.00 77.50 81 TYR A C 1
ATOM 675 O O . TYR A 1 81 ? -1.28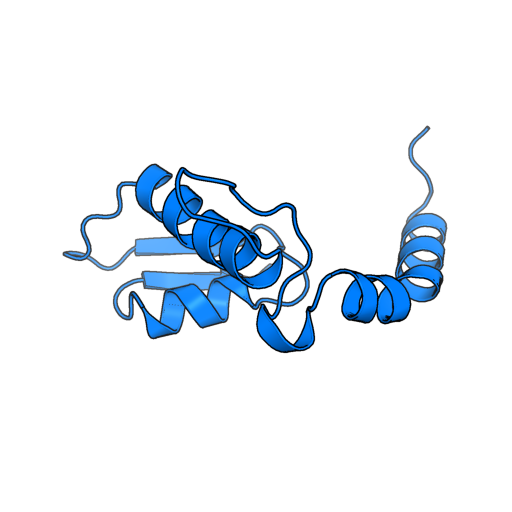7 3.509 7.673 1.00 77.50 81 TYR A O 1
ATOM 683 N N . LEU A 1 82 ? -0.477 1.657 6.695 1.00 76.56 82 LEU A N 1
ATOM 684 C CA . LEU A 1 82 ? -1.044 0.739 7.680 1.00 76.56 82 LEU A CA 1
ATOM 685 C C . LEU A 1 82 ? -0.337 0.838 9.039 1.00 76.56 82 LEU A C 1
ATOM 687 O O . LEU A 1 82 ? -1.019 0.772 10.055 1.00 76.56 82 LEU A O 1
ATOM 691 N N . ALA A 1 83 ? 0.978 1.082 9.096 1.00 77.56 83 ALA A N 1
ATOM 692 C CA . ALA A 1 83 ? 1.698 1.295 10.358 1.00 77.56 83 ALA A CA 1
ATOM 693 C C . ALA A 1 83 ? 1.207 2.546 11.104 1.00 77.56 83 ALA A C 1
ATOM 695 O O . ALA A 1 83 ? 0.986 2.498 12.313 1.00 77.56 83 ALA A O 1
ATOM 696 N N . GLN A 1 84 ? 0.988 3.652 10.384 1.00 79.06 84 GLN A N 1
ATOM 697 C CA . GLN A 1 84 ? 0.444 4.893 10.954 1.00 79.06 84 GLN A CA 1
ATOM 698 C C . GLN A 1 84 ? -0.987 4.719 11.487 1.00 79.06 84 GLN A C 1
ATOM 700 O O . GLN A 1 84 ? -1.377 5.391 12.441 1.00 79.06 84 GLN A O 1
ATOM 705 N N . LYS A 1 85 ? -1.771 3.826 10.872 1.00 79.31 85 LYS A N 1
ATOM 706 C CA . LYS A 1 85 ? -3.195 3.624 11.170 1.00 79.31 85 LYS A CA 1
ATOM 707 C C . LYS A 1 85 ? -3.467 2.495 12.172 1.00 79.31 85 LYS A C 1
ATOM 709 O O . LYS A 1 85 ? -4.467 2.542 12.885 1.00 79.31 85 LYS A O 1
ATOM 714 N N . TYR A 1 86 ? -2.580 1.503 12.244 1.00 79.69 86 TYR A N 1
ATOM 715 C CA . TYR A 1 86 ? -2.744 0.266 13.010 1.00 79.69 86 TYR A CA 1
ATOM 716 C C . TYR A 1 86 ? -1.445 -0.123 13.750 1.00 79.69 86 TYR A C 1
ATOM 718 O O . TYR A 1 86 ? -0.835 -1.149 13.441 1.00 79.69 86 TYR A O 1
ATOM 726 N N . PRO A 1 87 ? -1.022 0.648 14.773 1.00 74.50 87 PRO A N 1
ATOM 727 C CA . PRO A 1 87 ? 0.291 0.509 15.422 1.00 74.50 87 PRO A CA 1
ATOM 728 C C . PRO A 1 87 ? 0.518 -0.802 16.201 1.00 74.50 87 PRO A C 1
ATOM 730 O O . PRO A 1 87 ? 1.616 -1.039 16.691 1.00 74.50 87 PRO A O 1
ATOM 733 N N . LEU A 1 88 ? -0.502 -1.660 16.328 1.00 74.12 88 LEU A N 1
ATOM 734 C CA . LEU A 1 88 ? -0.406 -2.990 16.950 1.00 74.12 88 LEU A CA 1
ATOM 735 C C . LEU A 1 88 ? -0.095 -4.112 15.942 1.00 74.12 88 LEU A C 1
ATOM 737 O O . LEU A 1 88 ? 0.024 -5.275 16.329 1.00 74.12 88 LEU A O 1
ATOM 741 N N . ALA A 1 89 ? 0.038 -3.791 14.654 1.00 74.38 89 ALA A N 1
ATOM 742 C CA . ALA A 1 89 ? 0.446 -4.740 13.628 1.00 74.38 89 ALA A CA 1
ATOM 743 C C . ALA A 1 89 ? 1.965 -4.711 13.419 1.00 74.38 89 ALA A C 1
ATOM 745 O O . ALA A 1 89 ? 2.556 -3.661 13.174 1.00 74.38 89 ALA A O 1
ATOM 746 N N . ILE A 1 90 ? 2.598 -5.882 13.486 1.00 71.44 90 ILE A N 1
ATOM 747 C CA . ILE A 1 90 ? 4.031 -6.041 13.239 1.00 71.44 90 ILE A CA 1
ATOM 748 C C . ILE A 1 90 ? 4.196 -6.314 11.745 1.00 71.44 90 ILE A C 1
ATOM 750 O O . ILE A 1 90 ? 3.887 -7.403 11.259 1.00 71.44 90 ILE A O 1
ATOM 754 N N . LEU A 1 91 ? 4.615 -5.293 11.003 1.00 71.94 91 LEU A N 1
ATOM 755 C CA . LEU A 1 91 ? 4.644 -5.336 9.546 1.00 71.94 91 LEU A CA 1
ATOM 756 C C . LEU A 1 91 ? 6.019 -5.773 9.024 1.00 71.94 91 LEU A C 1
ATOM 758 O O . LEU A 1 91 ? 7.041 -5.169 9.347 1.00 71.94 91 LEU A O 1
ATOM 762 N N . HIS A 1 92 ? 6.031 -6.804 8.181 1.00 69.56 92 HIS A N 1
ATOM 763 C CA . HIS A 1 92 ? 7.227 -7.371 7.566 1.00 69.56 92 HIS A CA 1
ATOM 764 C C . HIS A 1 92 ? 7.235 -7.134 6.050 1.00 69.56 92 HIS A C 1
ATOM 766 O O . HIS A 1 92 ? 6.216 -7.288 5.376 1.00 69.56 92 HIS A O 1
ATOM 772 N N . ARG A 1 93 ? 8.416 -6.811 5.516 1.00 63.72 93 ARG A N 1
ATOM 773 C CA . ARG A 1 93 ? 8.706 -6.650 4.084 1.00 63.72 93 ARG A CA 1
ATOM 774 C C . ARG A 1 93 ? 9.745 -7.692 3.678 1.00 63.72 93 ARG A C 1
ATOM 776 O O . ARG A 1 93 ? 10.730 -7.856 4.396 1.00 63.72 93 ARG A O 1
ATOM 783 N N . TYR A 1 94 ? 9.526 -8.353 2.544 1.00 55.44 94 TYR A N 1
ATOM 784 C CA . TYR A 1 94 ? 10.500 -9.229 1.875 1.00 55.44 94 TYR A CA 1
ATOM 785 C C . TYR A 1 94 ? 11.015 -8.582 0.587 1.00 55.44 94 TYR A C 1
ATOM 787 O O . TYR A 1 94 ? 10.312 -7.724 0.010 1.00 55.44 94 TYR A O 1
#

Radius of gyration: 15.26 Å; chains: 1; bounding box: 37×28×42 Å

Secondary structure (DSSP, 8-state):
-PPPHHHHHHHHHHHHHHHHHHTTHHHHS--SPPP--TT--SHHHHHHHHHHHHHHHHT--SSS-EEEEE---SS-HHHHHHHHH-TTEEEEE-

Sequence (94 aa):
MVGNEEDVIKYYERFWTRAEFWWEADKTLTIHLGYYDKGIRSHTKAVLHMNDVAWQLLKFDGKKHCQILDARCRAGGNLIYLAQKYPLAILHRY

pLDDT: mean 80.39, std 10.13, range [44.62, 95.38]